Protein AF-D0EWC9-F1 (a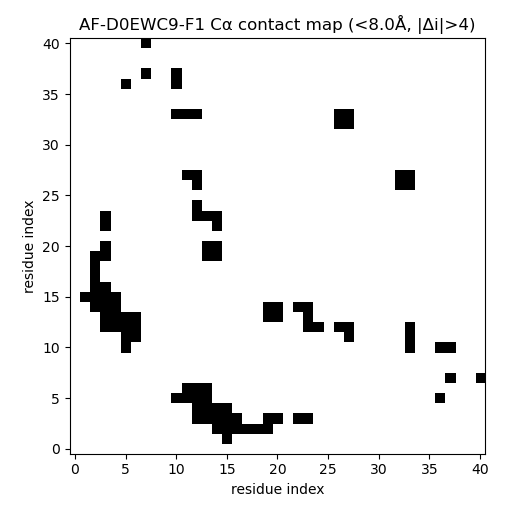fdb_monomer)

Mean predicted aligned error: 2.6 Å

Organism: Myodes glareolus (NCBI:txid447135)

Secondary structure (DSSP, 8-state):
---EEEETTTTEEEESSGGGHHHHHHHHH-HHHHHHHHHT-

Radius of gyration: 9.55 Å; Cα contacts (8 Å, |Δi|>4): 51; chains: 1; bounding box: 19×18×23 Å

Solvent-accessible surface area (backbone atoms only — not comparable to full-atom values): 2417 Å² total; per-residue (Å²): 131,81,32,56,44,77,38,81,90,81,52,43,48,40,45,74,37,84,81,14,44,66,53,18,52,57,47,58,69,33,63,69,58,36,52,52,57,55,70,74,107

Foldseek 3Di:
DDQWDQDQVVLFIDGPDPVCPVVRVVQRVDPVSSVVSNVVD

InterPro domains:
  IPR000353 MHC class II, beta chain, N-terminal [PF00969] (1-41)
  IPR011162 MHC classes I/II-like antigen recognition protein [SSF54452] (1-41)
  IPR014745 MHC class II, alpha/beta chain, N-terminal [G3DSA:3.10.320.10] (1-41)

Nearest PDB structures (foldseek):
  6bir-assembly1_B  TM=9.192E-01  e=1.182E-04  Homo sapiens
  8w85-assembly2_H  TM=9.313E-01  e=1.806E-04  Homo sapiens
  3pl6-assembly1_B  TM=9.148E-01  e=1.806E-04  Homo sapiens
  4p23-assembly1_D  TM=8.959E-01  e=2.571E-04  Mus musculus
  7pdy-assembly3_F  TM=8.947E-01  e=4.044E-03  Marek's disease herpesvirus (strain MD11/75C/R2)

Structure (mmCIF, N/CA/C/O backbone):
data_AF-D0EWC9-F1
#
_entry.id   AF-D0EWC9-F1
#
loop_
_atom_site.group_PDB
_atom_site.id
_atom_site.type_symbol
_atom_site.label_atom_id
_atom_site.label_alt_id
_atom_site.label_comp_id
_atom_site.label_asym_id
_atom_site.label_entity_id
_atom_site.label_seq_id
_atom_site.pdbx_PDB_ins_code
_atom_site.Cartn_x
_atom_site.Cartn_y
_atom_site.Cartn_z
_atom_site.occupancy
_atom_site.B_iso_or_equiv
_atom_site.auth_seq_id
_atom_site.auth_comp_id
_atom_site.auth_asym_id
_atom_site.auth_atom_id
_atom_site.pdbx_PDB_model_num
ATOM 1 N N . GLU A 1 1 ? 2.947 -5.844 12.045 1.00 72.12 1 GLU A N 1
ATOM 2 C CA . GLU A 1 1 ? 1.902 -6.593 11.328 1.00 72.12 1 GLU A CA 1
ATOM 3 C C . GLU A 1 1 ? 1.765 -5.939 9.963 1.00 72.12 1 GLU A C 1
ATOM 5 O O . GLU A 1 1 ? 1.645 -4.720 9.925 1.00 72.12 1 GLU A O 1
ATOM 10 N N . GLU A 1 2 ? 1.932 -6.679 8.866 1.00 80.00 2 GLU A N 1
ATOM 11 C CA . GLU A 1 2 ? 1.569 -6.155 7.541 1.00 80.00 2 GLU A CA 1
ATOM 12 C C . GLU A 1 2 ? 0.043 -6.009 7.518 1.00 80.00 2 GLU A C 1
ATOM 14 O O . GLU A 1 2 ? -0.659 -6.922 7.946 1.00 80.00 2 GLU A O 1
ATOM 19 N N . VAL A 1 3 ? -0.468 -4.861 7.072 1.00 92.19 3 VAL A N 1
ATOM 20 C CA . VAL A 1 3 ? -1.918 -4.599 6.965 1.00 92.19 3 VAL A CA 1
ATOM 21 C C . VAL A 1 3 ? -2.387 -4.571 5.510 1.00 92.19 3 VAL A C 1
ATOM 23 O O . VAL A 1 3 ? -3.536 -4.905 5.223 1.00 92.19 3 VAL A O 1
ATOM 26 N N . VAL A 1 4 ? -1.472 -4.292 4.577 1.00 94.56 4 VAL A N 1
ATOM 27 C CA . VAL A 1 4 ? -1.697 -4.256 3.128 1.00 94.56 4 VAL A CA 1
ATOM 28 C C . VAL A 1 4 ? -0.508 -4.904 2.413 1.00 94.56 4 VAL A C 1
ATOM 30 O O . VAL A 1 4 ? 0.630 -4.763 2.858 1.00 94.56 4 VAL A O 1
ATOM 33 N N . ARG A 1 5 ? -0.763 -5.603 1.304 1.00 94.62 5 ARG A N 1
ATOM 34 C CA . ARG A 1 5 ? 0.239 -6.225 0.430 1.00 94.62 5 ARG A CA 1
ATOM 35 C C . ARG A 1 5 ? -0.075 -5.924 -1.031 1.00 94.62 5 ARG A C 1
ATOM 37 O O . ARG A 1 5 ? -1.234 -5.963 -1.410 1.00 94.62 5 ARG A O 1
ATOM 44 N N . PHE A 1 6 ? 0.943 -5.674 -1.846 1.00 95.19 6 PHE A N 1
ATOM 45 C CA . PHE A 1 6 ? 0.779 -5.592 -3.296 1.00 95.19 6 PHE A CA 1
ATOM 46 C C . PHE A 1 6 ? 0.653 -6.997 -3.906 1.00 95.19 6 PHE A C 1
ATOM 48 O O . PHE A 1 6 ? 1.495 -7.859 -3.648 1.00 95.19 6 PHE A O 1
ATOM 55 N N . ASP A 1 7 ? -0.406 -7.225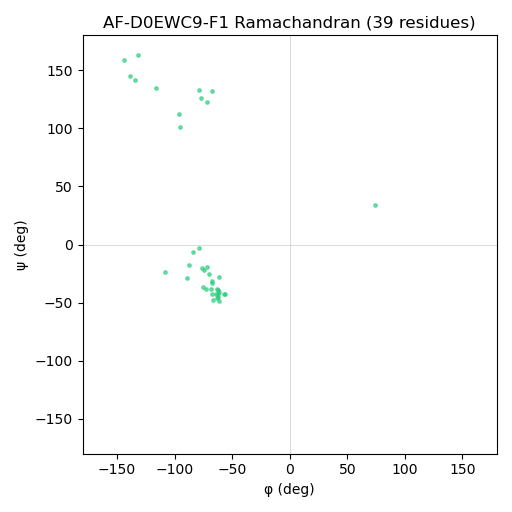 -4.675 1.00 95.25 7 ASP A N 1
ATOM 56 C CA . ASP A 1 7 ? -0.657 -8.439 -5.445 1.00 95.25 7 ASP A CA 1
ATOM 57 C C . ASP A 1 7 ? -0.183 -8.204 -6.885 1.00 95.25 7 ASP A C 1
ATOM 59 O O . ASP A 1 7 ? -0.743 -7.374 -7.601 1.00 95.25 7 ASP A O 1
ATOM 63 N N . SER A 1 8 ? 0.880 -8.897 -7.302 1.00 93.81 8 SER A N 1
ATOM 64 C CA . SER A 1 8 ? 1.473 -8.745 -8.636 1.00 93.81 8 SER A CA 1
ATOM 65 C C . SER A 1 8 ? 0.646 -9.380 -9.755 1.00 93.81 8 SER A C 1
ATOM 67 O O . SER A 1 8 ? 0.808 -8.989 -10.908 1.00 93.81 8 SER A O 1
ATOM 69 N N . ASP A 1 9 ? -0.220 -10.347 -9.441 1.00 94.19 9 ASP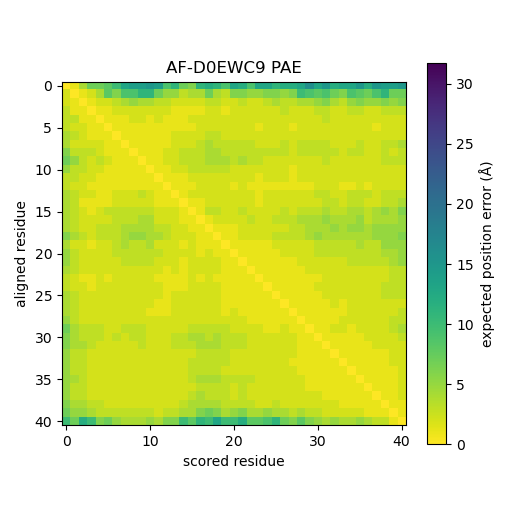 A N 1
ATOM 70 C CA . ASP A 1 9 ? -1.084 -10.996 -10.431 1.00 94.19 9 ASP A CA 1
ATOM 71 C C . ASP A 1 9 ? -2.244 -10.073 -10.830 1.00 94.19 9 ASP A C 1
ATOM 73 O O . ASP A 1 9 ? -2.636 -10.019 -11.997 1.00 94.19 9 ASP A O 1
ATOM 77 N N . VAL A 1 10 ? -2.772 -9.314 -9.865 1.00 93.31 10 VAL A N 1
ATOM 78 C CA . VAL A 1 10 ? -3.822 -8.305 -10.089 1.00 93.31 10 VAL A CA 1
ATOM 79 C C . VAL A 1 10 ? -3.224 -6.928 -10.417 1.00 93.31 10 VAL A C 1
ATOM 81 O O . VAL A 1 10 ? -3.813 -6.136 -11.153 1.00 93.31 10 VAL A O 1
ATOM 84 N N . GLY A 1 11 ? -2.024 -6.646 -9.910 1.00 94.94 11 GLY A N 1
ATOM 85 C CA . GLY A 1 11 ? -1.353 -5.357 -10.030 1.00 94.94 11 GLY A CA 1
ATOM 86 C C . GLY A 1 11 ? -1.956 -4.281 -9.124 1.00 94.94 11 GLY A C 1
ATOM 87 O O . GLY A 1 11 ? -2.015 -3.119 -9.541 1.00 94.94 11 GLY A O 1
ATOM 88 N N . GLU A 1 12 ? -2.432 -4.663 -7.934 1.00 96.31 12 GLU A N 1
ATOM 89 C CA . GLU A 1 12 ? -3.132 -3.809 -6.963 1.00 96.31 12 GLU A CA 1
ATOM 90 C C . GLU A 1 12 ? -2.784 -4.186 -5.513 1.00 96.31 12 GLU A C 1
ATOM 92 O O . GLU A 1 12 ? -2.357 -5.299 -5.216 1.00 96.31 12 GLU A O 1
ATOM 97 N N . TYR A 1 13 ? -2.984 -3.263 -4.577 1.00 96.06 13 TYR A N 1
ATOM 98 C CA . TYR A 1 13 ? -2.850 -3.515 -3.148 1.00 96.06 13 TYR A CA 1
ATOM 99 C C . TYR A 1 13 ? -4.085 -4.224 -2.579 1.00 96.06 13 TYR A C 1
ATOM 101 O O . TYR A 1 13 ? -5.224 -3.810 -2.781 1.00 96.06 13 TYR A O 1
ATOM 109 N N . HIS A 1 14 ? -3.850 -5.271 -1.798 1.00 95.38 14 HIS A N 1
ATOM 110 C CA . HIS A 1 14 ? -4.845 -6.047 -1.078 1.00 95.38 14 HIS A CA 1
ATOM 111 C C . HIS A 1 14 ? -4.644 -5.927 0.431 1.00 95.38 14 HIS A C 1
ATOM 113 O O . HIS A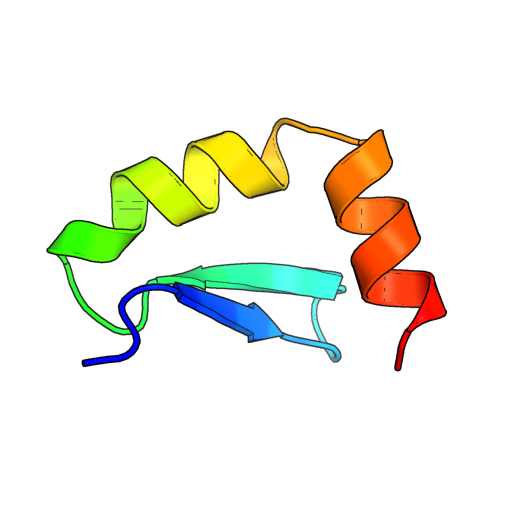 1 14 ? -3.536 -6.055 0.957 1.00 95.38 14 HIS A O 1
ATOM 119 N N . ALA A 1 15 ? -5.743 -5.713 1.148 1.00 95.69 15 ALA A N 1
ATOM 120 C CA . ALA A 1 15 ? -5.746 -5.713 2.600 1.00 95.69 15 ALA A CA 1
ATOM 121 C C . ALA A 1 15 ? -5.559 -7.143 3.126 1.00 95.69 15 ALA A C 1
ATOM 123 O O . ALA A 1 15 ? -6.354 -8.030 2.816 1.00 95.69 15 ALA A O 1
ATOM 124 N N . VAL A 1 16 ? -4.520 -7.367 3.933 1.00 94.25 16 VAL A N 1
ATOM 125 C CA . VAL A 1 16 ? -4.281 -8.670 4.583 1.00 94.25 16 VAL A CA 1
ATOM 126 C C . VAL A 1 16 ? -5.020 -8.791 5.917 1.00 94.25 16 VAL A C 1
ATOM 128 O O . VAL A 1 16 ? -5.246 -9.895 6.406 1.00 94.25 16 VAL A O 1
ATOM 131 N N . THR A 1 17 ? -5.446 -7.660 6.482 1.00 93.06 17 THR A N 1
ATOM 132 C CA . THR A 1 17 ? -6.328 -7.577 7.650 1.00 93.06 17 THR A CA 1
ATOM 133 C C . THR A 1 17 ? -7.457 -6.585 7.380 1.00 93.06 17 THR A C 1
ATOM 135 O O . THR A 1 17 ? -7.369 -5.756 6.476 1.00 93.06 17 THR A O 1
ATOM 138 N N . GLU A 1 18 ? -8.531 -6.627 8.172 1.00 90.62 18 GLU A N 1
ATOM 139 C CA . GLU A 1 18 ? -9.666 -5.709 7.987 1.00 90.62 18 GLU A CA 1
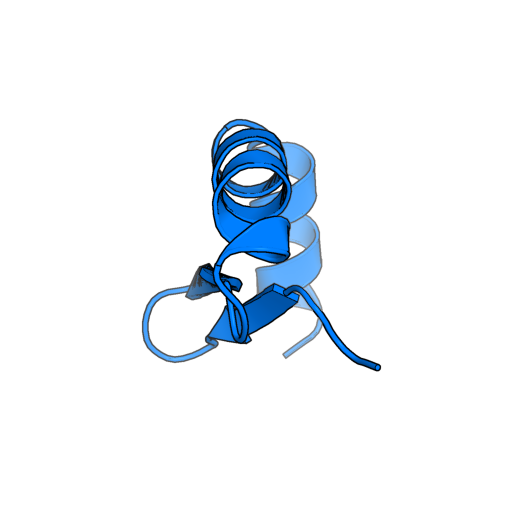ATOM 140 C C . GLU A 1 18 ? -9.286 -4.230 8.152 1.00 90.62 18 GLU A C 1
ATOM 142 O O . GLU A 1 18 ? -9.889 -3.369 7.513 1.00 90.62 18 GLU A O 1
ATOM 147 N N . LEU A 1 19 ? -8.260 -3.939 8.960 1.00 92.44 19 LEU A N 1
ATOM 148 C CA . LEU A 1 19 ? -7.747 -2.584 9.173 1.00 92.44 19 LEU A CA 1
ATOM 149 C C . LEU A 1 19 ? -7.089 -2.008 7.915 1.00 92.44 19 LEU A C 1
ATOM 151 O O . LEU A 1 19 ? -7.177 -0.807 7.682 1.00 92.44 19 LEU A O 1
ATOM 155 N N . GLY A 1 20 ? -6.489 -2.859 7.081 1.00 94.44 20 GLY A N 1
ATOM 156 C CA . GLY A 1 20 ? -5.829 -2.432 5.851 1.00 94.44 20 GLY A CA 1
ATOM 157 C C . GLY A 1 20 ? -6.777 -2.144 4.691 1.00 94.44 20 GLY A C 1
ATOM 158 O O . GLY A 1 20 ? -6.305 -1.752 3.631 1.00 94.44 20 GLY A O 1
ATOM 159 N N . ARG A 1 21 ? -8.098 -2.342 4.833 1.00 95.25 21 ARG A N 1
ATOM 160 C CA . ARG A 1 21 ? -9.048 -2.123 3.726 1.00 95.25 21 ARG A CA 1
ATOM 161 C C . ARG A 1 21 ? -9.036 -0.670 3.257 1.00 95.25 21 ARG A C 1
ATOM 163 O O . ARG A 1 21 ? -8.872 -0.427 2.067 1.00 95.25 21 ARG A O 1
ATOM 170 N N . SER A 1 22 ? -9.124 0.268 4.199 1.00 96.19 22 SER A N 1
ATOM 171 C CA . SER A 1 22 ? -9.082 1.700 3.893 1.00 96.19 22 SER A CA 1
ATOM 172 C C . SER A 1 22 ? -7.751 2.105 3.262 1.00 96.19 22 SER A C 1
ATOM 174 O O . SER A 1 22 ? -7.731 2.895 2.322 1.00 96.19 22 SER A O 1
ATOM 176 N N . ASP A 1 23 ? -6.641 1.542 3.745 1.00 94.00 23 ASP A N 1
ATOM 177 C CA . ASP A 1 23 ? -5.321 1.798 3.172 1.00 94.00 23 ASP A CA 1
ATOM 178 C C . ASP A 1 23 ? -5.230 1.229 1.748 1.00 94.00 23 ASP A C 1
ATOM 180 O O . ASP A 1 23 ? -4.875 1.949 0.824 1.00 94.00 23 ASP A O 1
ATOM 184 N N . ALA A 1 24 ? -5.640 -0.018 1.513 1.00 95.75 24 ALA A N 1
ATOM 185 C CA . ALA A 1 24 ? -5.640 -0.614 0.178 1.00 95.75 24 ALA A CA 1
ATOM 186 C C . ALA A 1 24 ? -6.467 0.213 -0.826 1.00 95.75 24 ALA A C 1
ATOM 188 O O . ALA A 1 24 ? -6.000 0.474 -1.931 1.00 95.75 24 ALA A O 1
ATOM 189 N N . GLU A 1 25 ? -7.648 0.704 -0.434 1.00 95.62 25 GLU A N 1
ATOM 190 C CA . GLU A 1 25 ? -8.467 1.585 -1.280 1.00 95.62 25 GLU A CA 1
ATOM 191 C C . GLU A 1 25 ? -7.758 2.906 -1.608 1.00 95.62 25 GLU A C 1
ATOM 193 O O . GLU A 1 25 ? -7.729 3.32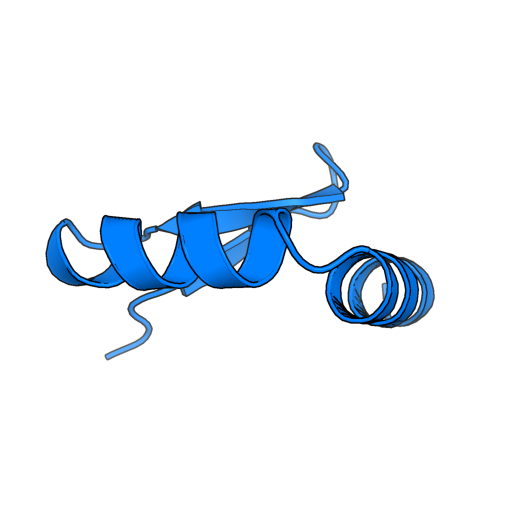9 -2.767 1.00 95.62 25 GLU A O 1
ATOM 198 N N . VAL A 1 26 ? -7.138 3.549 -0.613 1.00 95.62 26 VAL A N 1
ATOM 199 C CA . VAL A 1 26 ? -6.388 4.797 -0.817 1.00 95.62 26 VAL A CA 1
ATOM 200 C C . VAL A 1 26 ? -5.209 4.579 -1.762 1.00 95.62 26 VAL A C 1
ATOM 202 O O . VAL A 1 26 ? -4.974 5.397 -2.654 1.00 95.62 26 VAL A O 1
ATOM 205 N N . TRP A 1 27 ? -4.473 3.484 -1.608 1.00 95.19 27 TRP A N 1
ATOM 206 C CA . TRP A 1 27 ? -3.302 3.192 -2.431 1.00 95.19 27 TRP A CA 1
ATOM 207 C C . TRP A 1 27 ? -3.703 2.780 -3.855 1.00 95.19 27 TRP A C 1
ATOM 209 O O . TRP A 1 27 ? -3.109 3.274 -4.809 1.00 95.19 27 TRP A O 1
ATOM 219 N N . ASN A 1 28 ? -4.783 2.011 -4.023 1.00 96.06 28 ASN A N 1
ATOM 220 C CA . ASN A 1 28 ? -5.317 1.647 -5.342 1.00 96.06 28 ASN A CA 1
ATOM 221 C C . ASN A 1 28 ? -5.955 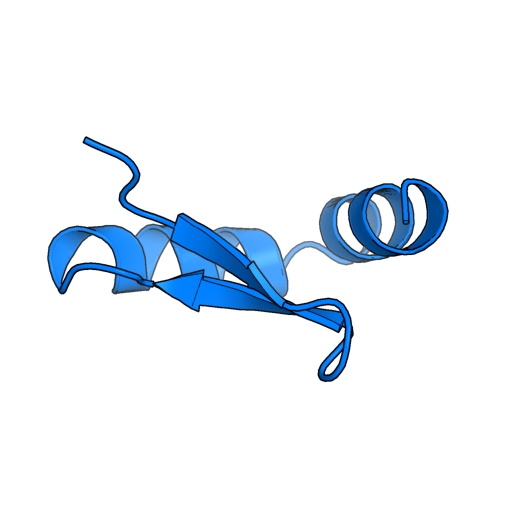2.827 -6.083 1.00 96.06 28 ASN A C 1
ATOM 223 O O . ASN A 1 28 ? -5.993 2.852 -7.311 1.00 96.06 28 ASN A O 1
ATOM 227 N N . SER A 1 29 ? -6.430 3.846 -5.364 1.00 96.56 29 SER A N 1
ATOM 228 C CA . SER A 1 29 ? -6.926 5.073 -5.997 1.00 96.56 29 SER A CA 1
ATOM 229 C C . SER A 1 29 ? -5.803 5.941 -6.588 1.00 96.56 29 SER A C 1
ATOM 231 O O . SER A 1 29 ? -6.052 6.781 -7.458 1.00 96.56 29 SER A O 1
ATOM 233 N N . GLN A 1 30 ? -4.558 5.740 -6.141 1.00 96.44 30 GLN A N 1
ATOM 234 C CA . GLN A 1 30 ? -3.405 6.531 -6.552 1.00 96.44 30 GLN A CA 1
ATOM 235 C C . GLN A 1 30 ? -2.666 5.852 -7.700 1.00 96.44 30 GLN A C 1
ATOM 237 O O . GLN A 1 30 ? -1.852 4.951 -7.514 1.00 96.44 30 GLN A O 1
ATOM 242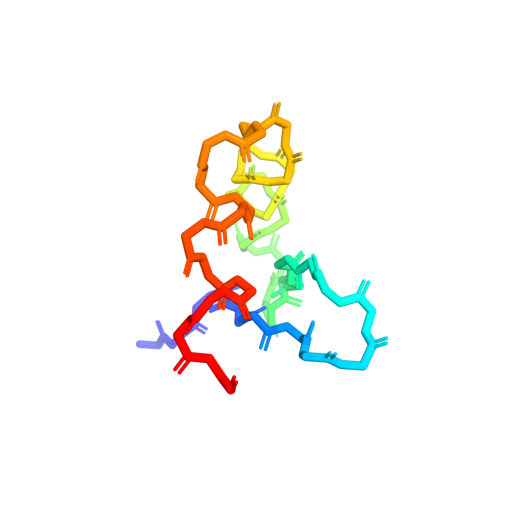 N N . LYS A 1 31 ? -2.911 6.347 -8.915 1.00 94.50 31 LYS A N 1
ATOM 243 C CA . LYS A 1 31 ? -2.319 5.785 -10.133 1.00 94.50 31 LYS A CA 1
ATOM 244 C C . LYS A 1 31 ? -0.788 5.749 -10.095 1.00 94.50 31 LYS A C 1
ATOM 246 O O 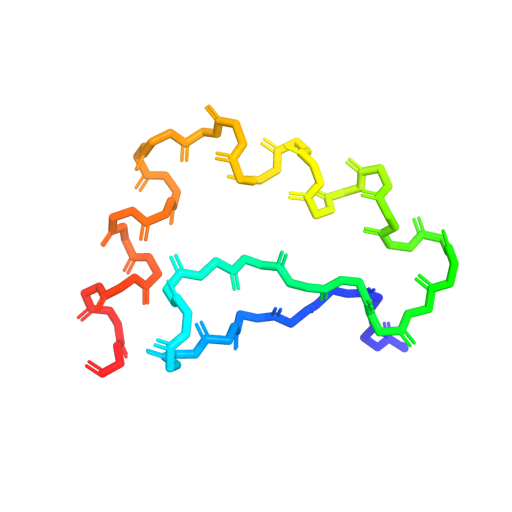. LYS A 1 31 ? -0.210 4.752 -10.490 1.00 94.50 31 LYS A O 1
ATOM 251 N N . GLU A 1 32 ? -0.139 6.803 -9.607 1.00 95.62 32 GLU A N 1
ATOM 252 C CA . GLU A 1 32 ? 1.329 6.855 -9.517 1.00 95.62 32 GLU A CA 1
ATOM 253 C C . GLU A 1 32 ? 1.893 5.753 -8.609 1.00 95.62 32 GLU A C 1
ATOM 255 O O . GLU A 1 32 ? 2.869 5.101 -8.959 1.00 95.62 32 GLU A O 1
ATOM 260 N N . VAL A 1 33 ? 1.220 5.495 -7.485 1.00 94.31 33 VAL A N 1
ATOM 261 C CA . VAL A 1 33 ? 1.607 4.472 -6.506 1.00 94.31 33 VAL A CA 1
ATOM 262 C C . VAL A 1 33 ? 1.445 3.065 -7.085 1.00 94.31 33 VAL A C 1
ATOM 264 O O . VAL A 1 33 ? 2.325 2.225 -6.918 1.00 94.31 33 VAL A O 1
ATOM 267 N N . LEU A 1 34 ? 0.349 2.811 -7.804 1.00 94.44 34 LEU A N 1
ATOM 268 C CA . LEU A 1 34 ? 0.141 1.535 -8.490 1.00 94.44 34 LEU A CA 1
ATOM 269 C C . LEU A 1 34 ? 1.177 1.286 -9.586 1.00 94.44 34 LEU A C 1
ATOM 271 O O . LEU A 1 34 ? 1.669 0.170 -9.717 1.00 94.44 34 LEU A O 1
ATOM 275 N N . GLU A 1 35 ? 1.504 2.302 -10.379 1.00 95.31 35 GLU A N 1
ATOM 276 C CA . GLU A 1 35 ? 2.473 2.164 -11.467 1.00 95.31 35 GLU A CA 1
ATOM 277 C C . GLU A 1 35 ? 3.893 1.931 -10.929 1.00 95.31 35 GLU A C 1
ATOM 279 O O . GLU A 1 35 ? 4.608 1.089 -11.470 1.00 95.31 35 GLU A O 1
ATOM 284 N N . ASP A 1 36 ? 4.278 2.598 -9.836 1.00 95.00 36 ASP A N 1
ATOM 285 C CA . ASP A 1 36 ? 5.561 2.365 -9.158 1.00 95.00 36 ASP A CA 1
ATOM 286 C C . ASP A 1 36 ? 5.646 0.936 -8.592 1.00 95.00 36 ASP A C 1
ATOM 288 O O . ASP A 1 36 ? 6.607 0.211 -8.852 1.00 95.00 36 ASP A O 1
ATOM 292 N N . ALA A 1 37 ? 4.585 0.474 -7.921 1.00 93.94 37 ALA A N 1
ATOM 293 C CA . ALA A 1 37 ? 4.516 -0.881 -7.378 1.00 93.94 37 ALA A CA 1
ATOM 294 C C . ALA A 1 37 ? 4.564 -1.967 -8.467 1.00 93.94 37 ALA A C 1
ATOM 296 O O . ALA A 1 37 ? 5.230 -2.986 -8.292 1.00 93.94 37 ALA A O 1
ATOM 297 N N . ARG A 1 38 ? 3.912 -1.737 -9.616 1.00 93.94 38 ARG A N 1
ATOM 298 C CA . ARG A 1 38 ? 3.975 -2.629 -10.789 1.00 93.94 38 ARG A CA 1
ATOM 299 C C . ARG A 1 38 ? 5.354 -2.659 -11.435 1.00 93.94 38 ARG A C 1
ATOM 301 O O . ARG A 1 38 ? 5.734 -3.686 -11.980 1.00 93.94 38 ARG A O 1
ATOM 308 N N . ALA A 1 39 ? 6.082 -1.545 -11.414 1.00 95.25 39 ALA A N 1
ATOM 309 C CA . ALA A 1 39 ? 7.428 -1.469 -11.973 1.00 95.25 39 ALA A CA 1
ATOM 310 C C . ALA A 1 39 ? 8.487 -2.127 -11.071 1.00 95.25 39 ALA A C 1
ATOM 312 O O . ALA A 1 39 ? 9.579 -2.446 -11.541 1.00 95.25 39 ALA A O 1
ATOM 313 N N . ALA A 1 40 ? 8.182 -2.305 -9.784 1.00 91.81 40 ALA A N 1
ATOM 314 C CA . ALA A 1 40 ? 9.088 -2.875 -8.795 1.00 91.81 40 ALA A CA 1
ATOM 315 C C . ALA A 1 40 ? 9.099 -4.418 -8.745 1.00 91.81 40 ALA A C 1
ATOM 317 O O . ALA A 1 40 ? 9.916 -4.976 -8.005 1.00 91.81 40 ALA A O 1
ATOM 318 N N . VAL A 1 41 ? 8.213 -5.098 -9.487 1.00 86.69 41 VAL A N 1
ATOM 319 C CA . VAL A 1 41 ? 8.040 -6.566 -9.482 1.00 86.69 41 VAL A CA 1
ATOM 320 C C . VAL A 1 41 ? 8.469 -7.244 -10.778 1.00 86.69 41 VAL A C 1
ATOM 322 O O . VAL A 1 41 ? 8.405 -6.607 -11.852 1.00 86.69 41 VAL A O 1
#

pLDDT: mean 93.56, std 4.43, range [72.12, 96.56]

Sequence (41 aa):
EEVVRFDSDVGEYHAVTELGRSDAEVWNSQKEVLEDARAAV